Protein AF-A0A971V1A2-F1 (afdb_monomer_lite)

Radius of gyration: 14.7 Å; chains: 1; bounding box: 34×29×40 Å

pLDDT: mean 85.07, std 5.23, range [52.59, 90.62]

Structure (mmCIF, N/CA/C/O backbone):
data_AF-A0A971V1A2-F1
#
_entry.id   AF-A0A971V1A2-F1
#
loop_
_atom_site.group_PDB
_atom_site.id
_atom_site.type_symbol
_atom_site.label_atom_id
_atom_site.label_alt_id
_atom_site.label_comp_id
_atom_site.label_asym_id
_atom_site.label_entity_id
_atom_site.label_seq_id
_atom_site.pdbx_PDB_ins_code
_atom_site.Cartn_x
_atom_site.Cartn_y
_atom_site.Cartn_z
_atom_site.occupancy
_atom_site.B_iso_or_equiv
_atom_site.auth_seq_id
_atom_site.auth_comp_id
_atom_site.auth_asym_id
_atom_site.auth_atom_id
_atom_site.pdbx_PDB_model_num
ATOM 1 N N . PHE A 1 1 ? 8.024 -9.518 -14.473 1.00 67.31 1 PHE A N 1
ATOM 2 C CA . PHE A 1 1 ? 7.835 -8.073 -14.739 1.00 67.31 1 PHE A CA 1
ATOM 3 C C . PHE A 1 1 ? 9.050 -7.357 -15.358 1.00 67.31 1 PHE A C 1
ATOM 5 O O . PHE A 1 1 ? 9.000 -6.143 -15.480 1.00 67.31 1 PHE A O 1
ATOM 12 N N . GLY A 1 2 ? 10.114 -8.053 -15.803 1.00 66.69 2 GLY A N 1
ATOM 13 C CA . GLY A 1 2 ? 11.231 -7.410 -16.528 1.00 66.69 2 GLY A CA 1
ATOM 14 C C . GLY A 1 2 ? 12.152 -6.517 -15.680 1.00 66.69 2 GLY A C 1
ATOM 15 O O . GLY A 1 2 ? 12.809 -5.640 -16.225 1.00 66.69 2 GLY A O 1
ATOM 16 N N . ILE A 1 3 ? 12.188 -6.720 -14.360 1.00 75.75 3 ILE A N 1
ATOM 17 C CA . ILE A 1 3 ? 12.986 -5.931 -13.406 1.00 75.75 3 ILE A CA 1
ATOM 18 C C . ILE A 1 3 ? 14.124 -6.809 -12.880 1.00 75.75 3 ILE A C 1
ATOM 20 O O . ILE A 1 3 ? 13.925 -8.012 -12.687 1.00 75.75 3 ILE A O 1
ATOM 24 N N . LYS A 1 4 ? 15.295 -6.217 -12.612 1.00 78.44 4 LYS A N 1
ATOM 25 C CA . LYS A 1 4 ? 16.360 -6.897 -11.861 1.00 78.44 4 LYS A CA 1
ATOM 26 C C . LYS A 1 4 ? 15.853 -7.321 -10.480 1.00 78.44 4 LYS A C 1
ATOM 28 O O . LYS A 1 4 ? 15.084 -6.610 -9.832 1.00 78.44 4 LYS A O 1
ATOM 33 N N . LYS A 1 5 ? 16.269 -8.513 -10.046 1.00 77.19 5 LYS A N 1
ATOM 34 C CA . LYS A 1 5 ? 15.879 -9.077 -8.752 1.00 77.19 5 LYS A CA 1
ATOM 35 C C . LYS A 1 5 ? 16.652 -8.384 -7.626 1.00 77.19 5 LYS A C 1
ATOM 37 O O . LYS A 1 5 ? 17.679 -8.888 -7.193 1.00 77.19 5 LYS A O 1
ATOM 42 N N . ASP A 1 6 ? 16.116 -7.270 -7.137 1.00 83.94 6 ASP A N 1
ATOM 43 C CA . ASP A 1 6 ? 16.673 -6.510 -6.013 1.00 83.94 6 ASP A CA 1
ATOM 44 C C . ASP A 1 6 ? 15.783 -6.655 -4.773 1.00 83.94 6 ASP A C 1
ATOM 46 O O . ASP A 1 6 ? 14.952 -5.797 -4.474 1.00 83.94 6 ASP A O 1
ATOM 50 N N . LEU A 1 7 ? 15.941 -7.769 -4.050 1.00 83.44 7 LEU A N 1
ATOM 51 C CA . LEU A 1 7 ? 15.142 -8.099 -2.861 1.00 83.44 7 LEU A CA 1
ATOM 52 C C . LEU A 1 7 ? 14.968 -6.939 -1.852 1.00 83.44 7 LEU A C 1
ATOM 54 O O . LEU A 1 7 ? 13.821 -6.683 -1.479 1.00 83.44 7 LEU A O 1
ATOM 58 N N . PRO A 1 8 ? 16.018 -6.190 -1.449 1.00 86.94 8 PRO A N 1
ATOM 59 C CA . PRO A 1 8 ? 15.848 -5.079 -0.507 1.00 86.94 8 PRO A CA 1
ATOM 60 C C . PRO A 1 8 ? 14.936 -3.972 -1.053 1.00 86.94 8 PRO A C 1
ATOM 62 O O . PRO A 1 8 ? 14.144 -3.391 -0.314 1.00 86.94 8 PRO A O 1
ATOM 65 N N . ARG A 1 9 ? 14.967 -3.722 -2.366 1.00 85.00 9 ARG A N 1
ATOM 66 C CA . ARG A 1 9 ? 14.099 -2.735 -3.018 1.00 85.00 9 ARG A CA 1
ATOM 67 C C . ARG A 1 9 ? 12.644 -3.203 -3.050 1.00 85.00 9 ARG A C 1
ATOM 69 O O . ARG A 1 9 ? 11.745 -2.407 -2.801 1.00 85.00 9 ARG A O 1
ATOM 76 N N . PHE A 1 10 ? 12.402 -4.496 -3.286 1.00 85.50 10 PHE A N 1
ATOM 77 C CA . PHE A 1 10 ? 11.058 -5.085 -3.183 1.00 85.50 10 PHE A CA 1
ATOM 78 C C . PHE A 1 10 ? 10.490 -4.985 -1.763 1.00 85.50 10 PHE A C 1
ATOM 80 O O . PHE A 1 10 ? 9.313 -4.657 -1.599 1.00 85.50 10 PHE A O 1
ATOM 87 N N . GLN A 1 11 ? 11.316 -5.221 -0.743 1.00 85.75 11 GLN A N 1
ATOM 88 C CA . GLN A 1 11 ? 10.910 -5.093 0.657 1.00 85.75 11 GLN A CA 1
ATOM 89 C C . GLN A 1 11 ? 10.580 -3.643 1.022 1.00 85.75 11 GLN A C 1
ATOM 91 O O . GLN A 1 11 ? 9.517 -3.395 1.583 1.00 85.75 11 GLN A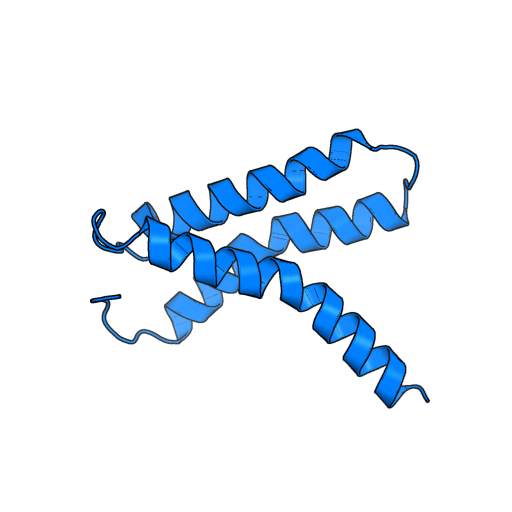 O 1
ATOM 96 N N . GLN A 1 12 ? 11.429 -2.683 0.643 1.00 88.38 12 GLN A N 1
ATOM 97 C CA . GLN A 1 12 ? 11.177 -1.254 0.866 1.00 88.38 12 GLN A CA 1
ATOM 98 C C . GLN A 1 12 ? 9.900 -0.783 0.168 1.00 88.38 12 GLN A C 1
ATOM 100 O O . GLN A 1 12 ? 9.061 -0.140 0.792 1.00 88.38 12 GLN A O 1
ATOM 105 N N . TYR A 1 13 ? 9.718 -1.158 -1.100 1.00 88.50 13 TYR A N 1
ATOM 106 C CA . TYR A 1 13 ? 8.510 -0.852 -1.863 1.00 88.50 13 TYR A CA 1
ATOM 107 C C . TYR A 1 13 ? 7.248 -1.359 -1.160 1.00 88.50 13 TYR A C 1
ATOM 109 O O . TYR A 1 13 ? 6.298 -0.603 -0.958 1.00 88.50 13 TYR A O 1
ATOM 117 N N . THR A 1 14 ? 7.261 -2.630 -0.755 1.00 86.88 14 THR A N 1
ATOM 118 C CA . THR A 1 14 ? 6.124 -3.264 -0.078 1.00 86.88 14 THR A CA 1
ATOM 119 C C . THR A 1 14 ? 5.866 -2.608 1.275 1.00 86.88 14 THR A C 1
ATOM 121 O O . THR A 1 14 ? 4.722 -2.298 1.596 1.00 86.88 14 THR A O 1
ATOM 124 N N . GLY A 1 15 ? 6.930 -2.329 2.034 1.00 86.31 15 GLY A N 1
ATOM 125 C CA . GLY A 1 15 ? 6.868 -1.614 3.303 1.00 86.31 15 GLY A CA 1
ATOM 126 C C . GLY A 1 15 ? 6.180 -0.265 3.144 1.00 86.31 15 GLY A C 1
ATOM 127 O O . GLY A 1 15 ? 5.113 -0.068 3.719 1.00 86.31 15 GLY A O 1
ATOM 128 N N . TYR A 1 16 ? 6.717 0.618 2.297 1.00 88.00 16 TYR A N 1
ATOM 129 C CA . TYR A 1 16 ? 6.177 1.963 2.074 1.00 88.00 16 TYR A CA 1
ATOM 130 C C . TYR A 1 16 ? 4.735 1.961 1.572 1.00 88.00 16 TYR A C 1
ATOM 132 O O . T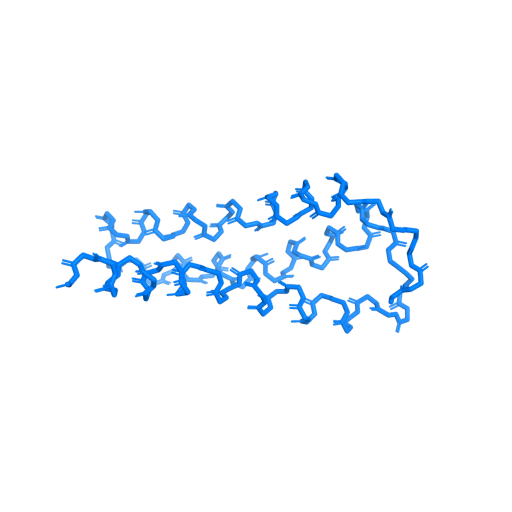YR A 1 16 ? 3.920 2.745 2.053 1.00 88.00 16 TYR A O 1
ATOM 140 N N . ALA A 1 17 ? 4.396 1.060 0.649 1.00 87.81 17 ALA A N 1
ATOM 141 C CA . ALA A 1 17 ? 3.035 0.955 0.143 1.00 87.81 17 ALA A CA 1
ATOM 142 C C . ALA A 1 17 ? 2.047 0.451 1.210 1.00 87.81 17 ALA A C 1
ATOM 144 O O . ALA A 1 17 ? 0.900 0.885 1.241 1.00 87.81 17 ALA A O 1
ATOM 145 N N . SER A 1 18 ? 2.487 -0.432 2.110 1.00 88.25 18 SER A N 1
ATOM 146 C CA . SER A 1 18 ? 1.630 -1.003 3.153 1.00 88.25 18 SER A CA 1
ATOM 147 C C . SER A 1 18 ? 1.350 -0.061 4.329 1.00 88.25 18 SER A C 1
ATOM 149 O O . SER A 1 18 ? 0.336 -0.238 5.003 1.00 88.25 18 SER A O 1
ATOM 151 N N . VAL A 1 19 ? 2.190 0.961 4.564 1.00 90.19 19 VAL A N 1
ATOM 152 C CA . VAL A 1 19 ? 2.045 1.886 5.710 1.00 90.19 19 VAL A CA 1
ATOM 153 C C . VAL A 1 19 ? 0.656 2.517 5.752 1.00 90.19 19 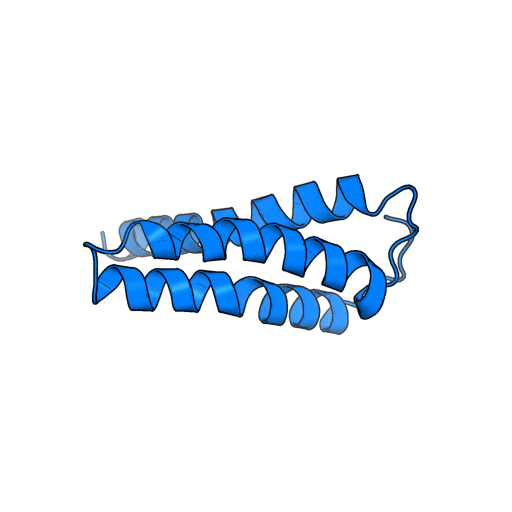VAL A C 1
ATOM 155 O O . VAL A 1 19 ? 0.019 2.508 6.802 1.00 90.19 19 VAL A O 1
ATOM 158 N N . VAL A 1 20 ? 0.155 3.015 4.617 1.00 89.69 20 VAL A N 1
ATOM 159 C CA . VAL A 1 20 ? -1.169 3.659 4.541 1.00 89.69 20 VAL A CA 1
ATOM 160 C C . VAL A 1 20 ? -2.273 2.702 4.982 1.00 89.69 20 VAL A C 1
ATOM 162 O O . VAL A 1 20 ? -3.162 3.089 5.738 1.00 89.69 20 VAL A O 1
ATOM 165 N N . LEU A 1 21 ? -2.194 1.446 4.543 1.00 89.25 21 LEU A N 1
ATOM 166 C CA . LEU A 1 21 ? -3.179 0.424 4.863 1.00 89.25 21 LEU A CA 1
ATOM 167 C C . LEU A 1 21 ? -3.151 0.075 6.360 1.00 89.25 21 LEU A C 1
ATOM 169 O O . LEU A 1 21 ? -4.198 -0.005 6.995 1.00 89.25 21 LEU A O 1
ATOM 173 N N . TYR A 1 22 ? -1.964 -0.087 6.951 1.00 88.38 22 TYR A N 1
ATOM 174 C CA . TYR A 1 22 ? -1.831 -0.365 8.386 1.00 88.38 22 TYR A CA 1
ATOM 175 C C . TYR A 1 22 ? -2.301 0.799 9.255 1.00 88.38 22 TYR A C 1
ATOM 177 O O . TYR A 1 22 ? -3.021 0.579 10.227 1.00 88.38 22 TYR A O 1
ATOM 185 N N . VAL A 1 23 ? -1.953 2.033 8.882 1.00 89.88 23 VAL A N 1
ATOM 186 C CA . VAL A 1 23 ? -2.453 3.237 9.558 1.00 89.88 23 VAL A CA 1
ATOM 187 C C . VAL A 1 23 ? -3.974 3.305 9.451 1.00 89.88 23 VAL A C 1
ATOM 189 O O . VAL A 1 23 ? -4.639 3.551 10.453 1.00 89.88 23 VAL A O 1
ATOM 192 N N . LEU A 1 24 ? -4.543 3.003 8.280 1.00 89.81 24 LEU A N 1
ATOM 193 C CA . LEU A 1 24 ? -5.989 2.918 8.106 1.00 89.81 24 LEU A CA 1
ATOM 194 C C . LEU A 1 24 ? -6.614 1.902 9.072 1.00 89.81 24 LEU A C 1
ATOM 196 O O . LEU A 1 24 ? -7.583 2.236 9.751 1.00 89.81 24 LEU A O 1
ATOM 200 N N . PHE A 1 25 ? -6.057 0.694 9.187 1.00 86.25 25 PHE A N 1
ATOM 201 C CA . PHE A 1 25 ? -6.551 -0.319 10.128 1.00 86.25 25 PHE A CA 1
ATOM 202 C C . PHE A 1 25 ? -6.427 0.109 11.596 1.00 86.25 25 PHE A C 1
ATOM 204 O O . PHE A 1 25 ? -7.322 -0.180 12.391 1.00 86.25 25 PHE A O 1
ATOM 211 N N . MET A 1 26 ? -5.354 0.811 11.968 1.00 87.06 26 MET A N 1
ATOM 212 C CA . MET A 1 26 ? -5.188 1.340 13.326 1.00 87.06 26 MET A CA 1
ATOM 213 C C . MET A 1 26 ? -6.230 2.419 13.635 1.00 87.06 26 MET A C 1
ATOM 215 O O . MET A 1 26 ? -6.929 2.330 14.642 1.00 87.06 26 MET A O 1
ATOM 219 N N . VAL A 1 27 ? -6.387 3.404 12.746 1.00 88.38 27 VAL A N 1
ATOM 220 C CA . VAL A 1 27 ? -7.323 4.520 12.943 1.00 88.38 27 VAL A CA 1
ATOM 221 C C . VAL A 1 27 ? -8.771 4.034 12.920 1.00 88.38 27 VAL A C 1
ATOM 223 O O . VAL A 1 27 ? -9.556 4.439 13.770 1.00 88.38 27 VAL A O 1
ATOM 226 N N . THR A 1 28 ? -9.131 3.129 12.006 1.00 86.69 28 THR A N 1
ATOM 227 C CA . THR A 1 28 ? -10.492 2.558 11.954 1.00 86.69 28 THR A CA 1
ATOM 228 C C . THR A 1 28 ? -10.822 1.710 13.178 1.00 86.69 28 THR A C 1
ATOM 230 O O . THR A 1 28 ? -11.973 1.697 13.600 1.00 86.69 28 THR A O 1
ATOM 233 N N . SER A 1 29 ? -9.832 1.053 13.793 1.00 84.75 29 SER A N 1
ATOM 234 C CA . SER A 1 29 ? -10.037 0.336 15.061 1.00 84.75 29 SER A CA 1
ATOM 235 C C . SER A 1 29 ? -10.319 1.289 16.229 1.00 84.75 29 SER A C 1
ATOM 237 O O . SER A 1 29 ? -11.032 0.918 17.155 1.00 84.75 29 SER A O 1
ATOM 239 N N . PHE A 1 30 ? -9.793 2.517 16.183 1.00 87.00 30 PHE A N 1
ATOM 240 C CA . PHE A 1 30 ? -10.032 3.545 17.201 1.00 87.00 30 PHE A CA 1
ATOM 241 C C . PHE A 1 30 ? -11.318 4.354 16.938 1.00 87.00 30 PHE A C 1
ATOM 243 O O . PHE A 1 30 ? -12.016 4.735 17.873 1.00 87.00 30 PHE A O 1
ATOM 250 N N . LEU A 1 31 ? -11.648 4.601 15.664 1.00 87.81 31 LEU A N 1
ATOM 251 C CA . LEU A 1 31 ? -12.774 5.424 15.203 1.00 87.81 31 LEU A CA 1
ATOM 252 C C . LEU A 1 31 ? -13.612 4.675 14.142 1.00 87.81 31 LEU A C 1
ATOM 254 O O . LEU A 1 31 ? -13.578 5.024 12.958 1.00 87.81 31 LEU A O 1
ATOM 258 N N . PRO A 1 32 ? -14.402 3.659 14.536 1.00 77.81 32 PRO A N 1
ATOM 259 C CA . PRO A 1 32 ? -15.110 2.779 13.599 1.00 77.81 32 PRO A CA 1
ATOM 260 C C . PRO A 1 32 ? -16.256 3.451 12.819 1.00 77.81 32 PRO A C 1
ATOM 262 O O . PRO A 1 32 ? -16.738 2.889 11.841 1.00 77.81 32 PRO A O 1
ATOM 265 N N . GLY A 1 33 ? -16.695 4.653 13.211 1.00 83.00 33 GLY A N 1
ATOM 266 C CA . GLY A 1 33 ? -17.807 5.367 12.564 1.00 83.00 33 GLY A CA 1
ATOM 267 C C . GLY A 1 33 ? -17.445 6.127 11.281 1.00 83.00 33 GLY A C 1
ATOM 268 O O . GLY A 1 33 ? -18.330 6.618 10.584 1.00 83.00 33 GLY A O 1
ATOM 269 N N . LEU A 1 34 ? -16.157 6.251 10.950 1.00 86.00 34 LEU A N 1
ATOM 270 C CA . LEU A 1 34 ? -15.697 7.072 9.830 1.00 86.00 34 LEU A CA 1
ATOM 271 C C . LEU A 1 34 ? -15.543 6.245 8.548 1.00 86.00 34 LEU A C 1
ATOM 273 O O . LEU A 1 34 ? -14.435 5.878 8.157 1.00 86.00 34 LEU A O 1
ATOM 277 N N . PHE A 1 35 ? -16.653 6.010 7.841 1.00 82.75 35 PHE A N 1
ATOM 278 C CA . PHE A 1 35 ? -16.639 5.321 6.540 1.00 82.75 35 PHE A CA 1
ATOM 279 C C . PHE A 1 35 ? -15.721 6.006 5.513 1.00 82.75 35 PHE A C 1
ATOM 281 O O . PHE A 1 35 ? -15.080 5.333 4.713 1.00 82.75 35 PHE A O 1
ATOM 288 N N . ILE A 1 36 ? -15.586 7.335 5.578 1.00 87.88 36 ILE A N 1
ATOM 289 C CA . ILE A 1 36 ? -14.719 8.115 4.683 1.00 87.88 36 ILE A CA 1
ATOM 290 C C . ILE A 1 36 ? -13.255 7.638 4.693 1.00 87.88 36 ILE A C 1
ATOM 292 O O . ILE A 1 36 ? -12.565 7.753 3.681 1.00 87.88 36 ILE A O 1
ATOM 296 N N . LEU A 1 37 ? -12.786 7.044 5.798 1.00 86.00 37 LEU A N 1
ATOM 297 C CA . LEU A 1 37 ? -11.425 6.522 5.908 1.00 86.00 37 LEU A CA 1
ATOM 298 C C . LEU A 1 37 ? -11.159 5.379 4.922 1.00 86.00 37 LEU A C 1
ATOM 300 O O . LEU A 1 37 ? -10.024 5.213 4.485 1.00 86.00 37 LEU A O 1
ATOM 304 N N . TRP A 1 38 ? -12.184 4.640 4.485 1.00 85.75 38 TRP A N 1
ATOM 305 C CA . TRP A 1 38 ? -12.02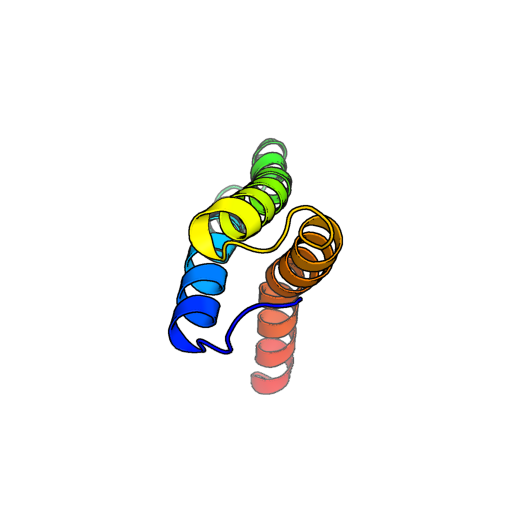3 3.595 3.471 1.00 85.75 38 TRP A CA 1
ATOM 306 C C . TRP A 1 38 ? -11.494 4.118 2.127 1.00 85.75 38 TRP A C 1
ATOM 308 O O . TRP A 1 38 ? -10.881 3.353 1.383 1.00 85.75 38 TRP A O 1
ATOM 318 N N . LEU A 1 39 ? -11.618 5.419 1.832 1.00 89.06 39 LEU A N 1
ATOM 319 C CA . LEU A 1 39 ? -10.970 6.030 0.665 1.00 89.06 39 LEU A CA 1
ATOM 320 C C . LEU A 1 39 ? -9.438 5.892 0.700 1.00 89.06 39 LEU A C 1
ATOM 322 O O . LEU A 1 39 ? -8.813 5.796 -0.357 1.00 89.06 39 LEU A O 1
ATOM 326 N N . LEU A 1 40 ? -8.816 5.803 1.883 1.00 86.94 40 LEU A N 1
ATOM 327 C CA . LEU A 1 40 ? -7.375 5.552 1.999 1.00 86.94 40 LEU A CA 1
ATOM 328 C C . LEU A 1 40 ? -6.993 4.156 1.478 1.00 86.94 40 LEU A C 1
ATOM 330 O O . LEU A 1 40 ? -5.878 3.968 0.986 1.00 86.94 40 LEU A O 1
ATOM 334 N N . ALA A 1 41 ? -7.906 3.180 1.524 1.00 85.38 41 ALA A N 1
ATOM 335 C CA . ALA A 1 41 ? -7.658 1.868 0.932 1.00 85.38 41 ALA A CA 1
ATOM 336 C C . ALA A 1 41 ? -7.542 1.978 -0.598 1.00 85.38 41 ALA A C 1
ATOM 338 O O . ALA A 1 41 ? -6.612 1.426 -1.186 1.00 85.38 41 ALA A O 1
ATOM 339 N N . LEU A 1 42 ? -8.407 2.775 -1.240 1.00 86.88 42 LEU A N 1
ATOM 340 C CA . LEU A 1 42 ? -8.295 3.083 -2.673 1.00 86.88 42 LEU A CA 1
ATOM 341 C C . LEU A 1 42 ? -7.020 3.876 -2.986 1.00 86.88 42 LEU A C 1
ATOM 343 O O . LEU A 1 42 ? -6.324 3.575 -3.956 1.00 86.88 42 LEU A O 1
ATOM 347 N N . TYR A 1 43 ? -6.659 4.836 -2.131 1.00 87.75 43 TYR A N 1
ATOM 348 C CA . TYR A 1 43 ? -5.400 5.573 -2.257 1.00 87.75 43 TYR A CA 1
ATOM 349 C C . TYR A 1 43 ? -4.177 4.648 -2.189 1.00 87.75 43 TYR A C 1
ATOM 351 O O . TYR A 1 43 ? -3.189 4.881 -2.880 1.00 87.75 43 TYR A O 1
ATOM 359 N N . THR A 1 44 ? -4.252 3.553 -1.429 1.00 87.75 44 THR A N 1
ATOM 360 C CA . THR A 1 44 ? -3.173 2.558 -1.358 1.00 87.75 44 THR A CA 1
ATOM 361 C C . THR A 1 44 ? -2.946 1.887 -2.718 1.00 87.75 44 THR A C 1
ATOM 363 O O . THR A 1 44 ? -1.802 1.697 -3.118 1.00 87.75 44 THR A O 1
ATOM 366 N N . ILE A 1 45 ? -4.003 1.603 -3.489 1.00 88.19 45 ILE A N 1
ATOM 367 C CA . ILE A 1 45 ? -3.881 1.060 -4.856 1.00 88.19 45 ILE A CA 1
ATOM 368 C C . ILE A 1 45 ? -3.149 2.057 -5.765 1.00 88.19 45 ILE A C 1
ATOM 370 O O . ILE A 1 45 ? -2.231 1.679 -6.497 1.00 88.19 45 ILE A O 1
ATOM 374 N N . TYR A 1 46 ? -3.510 3.340 -5.681 1.00 88.62 46 TYR A N 1
ATOM 375 C CA . TYR A 1 46 ? -2.817 4.402 -6.411 1.00 88.62 46 TYR A CA 1
ATOM 376 C C . TYR A 1 46 ? -1.348 4.530 -5.979 1.00 88.62 46 TYR A C 1
ATOM 378 O O . TYR A 1 46 ? -0.456 4.614 -6.822 1.00 88.62 46 TYR A O 1
ATOM 386 N N . LEU A 1 47 ? -1.066 4.463 -4.678 1.00 89.38 47 LEU A N 1
ATOM 387 C CA . LEU A 1 47 ? 0.290 4.521 -4.134 1.00 89.38 47 LEU A CA 1
ATOM 388 C C . LEU A 1 47 ? 1.153 3.347 -4.623 1.00 89.38 47 LEU A C 1
ATOM 390 O O . LEU A 1 47 ? 2.301 3.548 -5.018 1.00 89.38 47 LEU A O 1
ATOM 394 N N . VAL A 1 48 ? 0.594 2.134 -4.663 1.00 90.62 48 VAL A N 1
ATOM 395 C CA . VAL A 1 48 ? 1.236 0.940 -5.238 1.00 90.62 48 VAL A CA 1
ATOM 396 C C . VAL A 1 48 ? 1.547 1.170 -6.718 1.00 90.62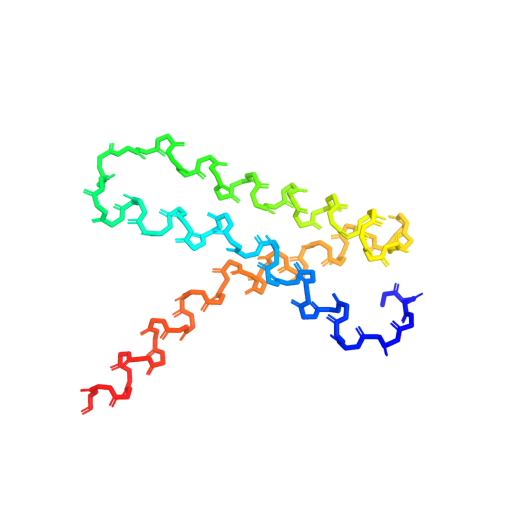 48 VAL A C 1
ATOM 398 O O . VAL A 1 48 ? 2.647 0.835 -7.160 1.00 90.62 48 VAL A O 1
ATOM 401 N N . HIS A 1 49 ? 0.632 1.780 -7.476 1.00 88.00 49 HIS A N 1
ATOM 402 C CA . HIS A 1 49 ? 0.835 2.098 -8.892 1.00 88.00 49 HIS A CA 1
ATOM 403 C C . HIS A 1 49 ? 1.970 3.100 -9.118 1.00 88.00 49 HIS A C 1
ATOM 405 O O . HIS A 1 49 ? 2.890 2.852 -9.901 1.00 88.00 49 HIS A O 1
ATOM 411 N N . VAL A 1 50 ? 1.950 4.210 -8.381 1.00 87.50 50 VAL A N 1
ATOM 412 C CA . VAL A 1 50 ? 2.989 5.244 -8.437 1.00 87.50 50 VAL A CA 1
ATOM 413 C C . VAL A 1 50 ? 4.332 4.668 -7.989 1.00 87.50 50 VAL A C 1
ATOM 415 O O . VAL A 1 50 ? 5.342 4.851 -8.665 1.00 87.50 50 VAL A O 1
ATOM 418 N N . GLY A 1 51 ? 4.369 3.894 -6.906 1.00 86.25 51 GLY A N 1
ATOM 419 C CA . GLY A 1 51 ? 5.595 3.234 -6.469 1.00 86.25 51 GLY A CA 1
ATOM 420 C C . GLY A 1 51 ? 6.100 2.200 -7.487 1.00 86.25 51 GLY A C 1
ATOM 421 O O . GLY A 1 51 ? 7.303 2.086 -7.705 1.00 86.25 51 GLY A O 1
ATOM 422 N N . ALA A 1 52 ? 5.215 1.492 -8.189 1.00 87.19 52 ALA A N 1
ATOM 423 C CA . ALA A 1 52 ? 5.611 0.572 -9.253 1.00 87.19 52 ALA A CA 1
ATOM 424 C C . ALA A 1 52 ? 6.271 1.315 -10.432 1.00 87.19 52 ALA A C 1
ATOM 426 O O . ALA A 1 52 ? 7.322 0.900 -10.930 1.00 87.19 52 ALA A O 1
ATOM 427 N N . LEU A 1 53 ? 5.691 2.448 -10.839 1.00 85.94 53 LEU A N 1
ATOM 428 C CA . LEU A 1 53 ? 6.198 3.301 -11.916 1.00 85.94 53 LEU A CA 1
ATOM 429 C C . LEU A 1 53 ? 7.522 3.985 -11.559 1.00 85.94 53 LEU A C 1
ATOM 431 O O . LEU A 1 53 ? 8.499 3.860 -12.293 1.00 85.94 53 LEU A O 1
ATOM 435 N N . TYR A 1 54 ? 7.564 4.713 -10.444 1.00 85.00 54 TYR A N 1
ATOM 436 C CA . TYR A 1 54 ? 8.681 5.600 -10.113 1.00 85.00 54 TYR A CA 1
ATOM 437 C C . TYR A 1 54 ? 9.741 4.915 -9.250 1.00 85.00 54 TYR A C 1
ATOM 439 O O . TYR A 1 54 ? 10.938 5.050 -9.515 1.00 85.00 54 TYR A O 1
ATOM 447 N N . PHE A 1 55 ? 9.321 4.146 -8.241 1.00 84.94 55 PHE A N 1
ATOM 448 C CA . PHE A 1 55 ? 10.246 3.508 -7.303 1.00 84.94 55 PHE A CA 1
ATOM 449 C C . PHE A 1 55 ? 10.790 2.184 -7.837 1.00 84.94 55 PHE A C 1
ATOM 451 O O . PHE A 1 55 ? 11.991 1.955 -7.736 1.00 84.94 55 PHE A O 1
ATOM 458 N N . MET A 1 56 ? 9.962 1.337 -8.456 1.00 83.31 56 MET A N 1
ATOM 459 C CA . MET A 1 56 ? 10.397 0.055 -9.035 1.00 83.31 56 MET A CA 1
ATOM 460 C C . MET A 1 56 ? 10.818 0.157 -10.502 1.00 83.31 56 MET A C 1
ATOM 462 O O . MET A 1 56 ? 11.471 -0.757 -11.005 1.00 83.31 56 MET A O 1
ATOM 466 N N . LYS A 1 57 ? 10.517 1.280 -11.173 1.00 84.50 57 LYS A N 1
ATOM 467 C CA . LYS A 1 57 ? 10.819 1.512 -12.596 1.00 84.50 57 LYS A CA 1
ATOM 468 C C . LYS A 1 57 ? 10.301 0.376 -13.489 1.00 84.50 57 LYS A C 1
ATOM 470 O O . LYS A 1 57 ? 10.971 -0.036 -14.435 1.00 84.50 57 LYS A O 1
ATOM 475 N N . VAL A 1 58 ? 9.119 -0.156 -13.164 1.00 83.00 58 VAL A N 1
ATOM 476 C CA . VAL A 1 58 ? 8.478 -1.217 -13.949 1.00 83.00 58 VAL A CA 1
ATOM 477 C C . VAL A 1 58 ? 8.133 -0.652 -15.336 1.00 83.00 58 VAL A C 1
ATOM 479 O O . VAL A 1 58 ? 7.617 0.466 -15.422 1.00 83.00 58 VAL A O 1
ATOM 482 N N . PRO A 1 59 ? 8.364 -1.395 -16.432 1.00 84.81 59 PRO A N 1
ATOM 483 C CA . PRO A 1 59 ? 7.938 -0.968 -17.761 1.00 84.81 59 PRO A CA 1
ATOM 484 C C . PRO A 1 59 ? 6.435 -0.663 -17.794 1.00 84.81 59 PRO A C 1
ATOM 486 O O . PRO A 1 59 ? 5.638 -1.477 -17.328 1.00 84.81 59 PRO A O 1
ATOM 489 N N . LYS A 1 60 ? 6.029 0.466 -18.396 1.00 79.00 60 LYS A N 1
ATOM 490 C CA . LYS A 1 60 ? 4.615 0.902 -18.459 1.00 79.00 60 LYS A CA 1
ATOM 491 C C . LYS A 1 60 ? 3.674 -0.190 -18.988 1.00 79.00 60 LYS A C 1
ATOM 493 O O . LYS A 1 60 ? 2.589 -0.366 -18.453 1.00 79.00 60 LYS A O 1
ATOM 498 N N . ALA A 1 61 ? 4.131 -0.982 -19.960 1.00 83.12 61 ALA A N 1
ATOM 499 C CA . ALA A 1 61 ? 3.374 -2.097 -20.536 1.00 83.12 61 ALA A CA 1
ATOM 500 C C . ALA A 1 61 ? 3.068 -3.245 -19.550 1.00 83.12 61 ALA A C 1
ATOM 502 O O . ALA A 1 61 ? 2.222 -4.083 -19.831 1.00 83.12 61 ALA A O 1
ATOM 503 N N . LYS A 1 62 ? 3.779 -3.319 -18.419 1.00 82.75 62 LYS A N 1
ATOM 504 C CA . LYS A 1 62 ? 3.651 -4.370 -17.396 1.00 82.75 62 LYS A CA 1
ATOM 505 C C . LYS A 1 62 ? 3.290 -3.811 -16.019 1.00 82.75 62 LYS A C 1
ATOM 507 O O . LYS A 1 62 ? 3.192 -4.581 -15.064 1.00 82.75 62 LYS A O 1
ATOM 512 N N . VAL A 1 63 ? 3.141 -2.490 -15.894 1.00 84.12 63 VAL A N 1
ATOM 513 C CA . VAL A 1 63 ? 2.955 -1.848 -14.592 1.00 84.12 63 VAL A CA 1
ATOM 514 C C . VAL A 1 63 ? 1.569 -2.125 -14.031 1.00 84.12 63 VAL A C 1
ATOM 516 O O . VAL A 1 63 ? 1.462 -2.382 -12.844 1.00 84.12 63 VAL A O 1
ATOM 519 N N . THR A 1 64 ? 0.538 -2.179 -14.877 1.00 84.25 64 THR A N 1
ATOM 520 C CA . THR A 1 64 ? -0.836 -2.485 -14.457 1.00 84.25 64 THR A CA 1
ATOM 521 C C . THR A 1 64 ? -0.935 -3.886 -13.858 1.00 84.25 64 THR A C 1
ATOM 523 O O . THR A 1 64 ? -1.414 -4.026 -12.736 1.00 84.25 64 THR A O 1
ATOM 526 N N . ASP A 1 65 ? -0.387 -4.898 -14.540 1.00 85.62 65 ASP A N 1
ATOM 527 C CA . ASP A 1 65 ? -0.347 -6.278 -14.037 1.00 85.62 65 ASP A CA 1
ATOM 528 C C . ASP A 1 65 ? 0.445 -6.371 -12.725 1.00 85.62 65 ASP A C 1
ATOM 530 O O . ASP A 1 65 ? 0.034 -7.045 -11.782 1.00 85.62 65 ASP A O 1
ATOM 534 N N . PHE A 1 66 ? 1.582 -5.667 -12.640 1.00 85.62 66 PHE A N 1
ATOM 535 C CA . PHE A 1 66 ? 2.396 -5.638 -11.426 1.00 85.62 66 PHE A CA 1
ATOM 536 C C . PHE A 1 66 ? 1.650 -4.994 -10.261 1.00 85.62 66 PHE A C 1
ATOM 538 O O . PHE A 1 66 ? 1.619 -5.550 -9.167 1.00 85.62 66 PHE A O 1
ATOM 545 N N . THR A 1 67 ? 1.041 -3.832 -10.497 1.00 87.25 67 THR A N 1
ATOM 546 C CA . THR A 1 67 ? 0.249 -3.110 -9.504 1.00 87.25 67 THR A CA 1
ATOM 547 C C . THR A 1 67 ? -0.921 -3.953 -9.028 1.00 87.25 67 THR A C 1
ATOM 549 O O . THR A 1 67 ? -1.140 -3.994 -7.827 1.00 87.25 67 THR A O 1
ATOM 552 N N . ALA A 1 68 ? -1.635 -4.640 -9.924 1.00 87.00 68 ALA A N 1
ATOM 553 C CA . ALA A 1 68 ? -2.776 -5.479 -9.564 1.00 87.00 68 ALA A CA 1
ATOM 554 C C . ALA A 1 68 ? -2.374 -6.627 -8.627 1.00 87.00 68 ALA A C 1
ATOM 556 O O . ALA A 1 68 ? -3.018 -6.855 -7.605 1.00 87.00 68 ALA A O 1
ATOM 557 N N . VAL A 1 69 ? -1.270 -7.318 -8.931 1.00 88.31 69 VAL A N 1
ATOM 558 C CA . VAL A 1 69 ? -0.756 -8.394 -8.070 1.00 88.31 69 VAL A CA 1
ATOM 559 C C . VAL A 1 69 ? -0.221 -7.831 -6.749 1.00 88.31 69 VAL A C 1
ATOM 561 O O . VAL A 1 69 ? -0.518 -8.365 -5.682 1.00 88.31 69 VAL A O 1
ATOM 564 N N . ALA A 1 70 ? 0.544 -6.739 -6.796 1.00 85.94 70 ALA A N 1
ATOM 565 C CA . ALA A 1 70 ? 1.135 -6.131 -5.607 1.00 85.94 70 ALA A CA 1
ATOM 566 C C . ALA A 1 70 ? 0.072 -5.565 -4.654 1.00 85.94 70 ALA A C 1
ATOM 568 O O . ALA A 1 70 ? 0.153 -5.792 -3.448 1.00 85.94 70 ALA A O 1
ATOM 569 N N . SER A 1 71 ? -0.940 -4.867 -5.175 1.00 86.50 71 SER A N 1
ATOM 570 C CA . SER A 1 71 ? -2.031 -4.322 -4.366 1.00 86.50 71 SER A CA 1
ATOM 571 C C . SER A 1 71 ? -2.850 -5.439 -3.728 1.00 86.50 71 SER A C 1
ATOM 573 O O . SER A 1 71 ? -3.129 -5.356 -2.535 1.00 86.50 71 SER A O 1
ATOM 575 N N . ALA A 1 72 ? -3.151 -6.515 -4.465 1.00 87.19 72 ALA A N 1
ATOM 576 C CA . ALA A 1 72 ? -3.841 -7.680 -3.920 1.00 87.19 72 ALA A CA 1
ATOM 577 C C . ALA A 1 72 ? -3.072 -8.288 -2.737 1.00 87.19 72 ALA A C 1
ATOM 579 O O . ALA A 1 72 ? -3.653 -8.493 -1.674 1.00 87.19 72 ALA A O 1
ATOM 580 N N . ILE A 1 73 ? -1.759 -8.504 -2.878 1.00 86.75 73 ILE A N 1
ATOM 581 C CA . ILE A 1 73 ? -0.914 -9.040 -1.798 1.00 86.75 73 ILE A CA 1
ATOM 582 C C . ILE A 1 73 ? -0.895 -8.094 -0.589 1.00 86.75 73 ILE A C 1
ATOM 584 O O . ILE A 1 73 ? -1.046 -8.547 0.544 1.00 86.75 73 ILE A O 1
ATOM 588 N N . ILE A 1 74 ? -0.734 -6.785 -0.810 1.00 85.31 74 ILE A N 1
ATOM 589 C CA . ILE A 1 74 ? -0.673 -5.790 0.271 1.00 85.31 74 ILE A CA 1
ATOM 590 C C . ILE A 1 74 ? -2.002 -5.715 1.030 1.00 85.31 74 ILE A C 1
ATOM 592 O O . ILE A 1 74 ? -1.990 -5.675 2.257 1.00 85.31 74 ILE A O 1
ATOM 596 N N . ILE A 1 75 ? -3.135 -5.745 0.325 1.00 84.38 75 ILE A N 1
ATOM 597 C CA . ILE A 1 75 ? -4.475 -5.710 0.928 1.00 84.38 75 ILE A CA 1
ATOM 598 C C . ILE A 1 75 ? -4.786 -7.017 1.675 1.00 84.38 75 ILE A C 1
ATOM 600 O O . ILE A 1 75 ? -5.392 -6.983 2.745 1.00 84.38 75 ILE A O 1
ATOM 604 N N . LEU A 1 76 ? -4.348 -8.167 1.150 1.00 84.00 76 LEU A N 1
ATOM 605 C CA . LEU A 1 76 ? -4.535 -9.477 1.786 1.00 84.00 76 LEU A CA 1
ATOM 606 C C . LEU A 1 76 ? -3.610 -9.702 2.989 1.00 84.00 76 LEU A C 1
ATOM 608 O O . LEU A 1 76 ? -3.958 -10.462 3.889 1.00 84.00 76 LEU A O 1
ATOM 612 N N . SER A 1 77 ? -2.454 -9.041 3.036 1.00 86.25 77 SER A N 1
ATOM 613 C CA . SER A 1 77 ? -1.469 -9.172 4.116 1.00 86.25 77 SER A CA 1
ATOM 614 C C . SER A 1 77 ? -2.057 -9.014 5.532 1.00 86.25 77 SER A C 1
ATOM 616 O O . SER A 1 77 ? -1.928 -9.946 6.328 1.00 86.25 77 SER A O 1
ATOM 618 N N . PRO A 1 78 ? -2.779 -7.930 5.879 1.00 82.19 78 PRO A N 1
ATOM 619 C CA . PRO A 1 78 ? -3.370 -7.788 7.212 1.00 82.19 78 PRO A CA 1
ATOM 620 C C . PRO A 1 78 ? -4.421 -8.860 7.531 1.00 82.19 78 PRO A C 1
ATOM 622 O O . PRO A 1 78 ? -4.547 -9.253 8.691 1.00 82.19 78 PRO A O 1
ATOM 625 N N . LEU A 1 79 ? -5.158 -9.361 6.532 1.00 84.50 79 LEU A N 1
ATOM 626 C CA . LEU A 1 79 ? -6.109 -10.464 6.716 1.00 84.50 79 LEU A CA 1
ATOM 627 C C . LEU A 1 79 ? -5.375 -11.766 7.045 1.00 84.50 79 LEU A C 1
ATOM 629 O O . LEU A 1 79 ? -5.738 -12.441 8.005 1.00 84.50 79 LEU A O 1
ATOM 633 N N . LEU A 1 80 ? -4.314 -12.084 6.299 1.00 85.25 80 LEU A N 1
ATOM 634 C CA . LEU A 1 80 ? -3.474 -13.255 6.551 1.00 85.25 80 LEU A CA 1
ATOM 635 C C . LEU A 1 80 ? -2.837 -13.200 7.939 1.00 85.25 80 LEU A C 1
ATOM 637 O O . LEU A 1 80 ? -2.870 -14.196 8.654 1.00 85.25 80 LEU A O 1
ATOM 641 N N . ILE A 1 81 ? -2.327 -12.035 8.349 1.00 85.31 81 ILE A N 1
ATOM 642 C CA . ILE A 1 81 ? -1.778 -11.830 9.693 1.00 85.31 81 ILE A CA 1
ATOM 643 C C . ILE A 1 81 ? -2.860 -12.103 10.746 1.00 85.31 81 ILE A C 1
ATOM 645 O O . ILE A 1 81 ? -2.634 -12.894 11.658 1.00 85.31 81 ILE A O 1
ATOM 649 N N . ARG A 1 82 ? -4.061 -11.526 10.605 1.00 83.69 82 ARG A N 1
ATOM 650 C CA . ARG A 1 82 ? -5.177 -11.771 11.539 1.00 83.69 82 ARG A CA 1
ATOM 651 C C . ARG A 1 82 ? -5.540 -13.252 11.642 1.00 83.69 82 ARG A C 1
ATOM 653 O O . ARG A 1 82 ? -5.719 -13.745 12.753 1.00 83.69 82 ARG A O 1
ATOM 660 N N . VAL A 1 83 ? -5.641 -13.955 10.514 1.00 86.25 83 VAL A N 1
ATOM 661 C CA . VAL A 1 83 ? -5.966 -15.391 10.479 1.00 86.25 83 VAL A CA 1
ATOM 662 C C . VAL A 1 83 ? -4.861 -16.217 11.134 1.00 86.25 83 VAL A C 1
ATOM 664 O O . VAL A 1 83 ? -5.159 -17.072 11.964 1.00 86.25 83 VAL A O 1
ATOM 667 N N . LEU A 1 84 ? -3.597 -15.930 10.818 1.00 88.75 84 LEU A N 1
ATOM 668 C CA . LEU A 1 84 ? -2.440 -16.616 11.390 1.00 88.75 84 LEU A CA 1
ATOM 669 C C . LEU A 1 84 ? -2.409 -16.479 12.917 1.00 88.75 84 LEU A C 1
ATOM 671 O O . LEU A 1 84 ? -2.286 -17.476 13.622 1.00 88.75 84 LEU A O 1
ATOM 675 N N . PHE A 1 85 ? -2.579 -15.258 13.433 1.00 85.00 85 PHE A N 1
ATOM 676 C CA . PHE A 1 85 ? -2.638 -15.014 14.875 1.0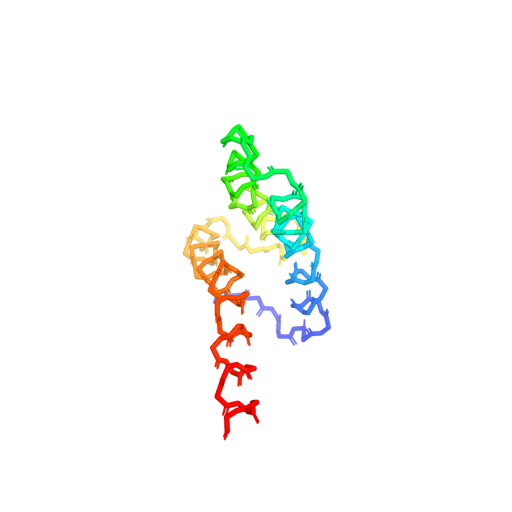0 85.00 85 PHE A CA 1
ATOM 677 C C . PHE A 1 85 ? -3.849 -15.684 15.524 1.00 85.00 85 PHE A C 1
ATOM 679 O O . PHE A 1 85 ? -3.716 -16.254 16.600 1.00 85.00 85 PHE A O 1
ATOM 686 N N . SER A 1 86 ? -5.007 -15.671 14.860 1.00 86.44 86 SER A N 1
ATOM 687 C CA . SER A 1 86 ? -6.215 -16.344 15.358 1.00 86.44 86 SER A CA 1
ATOM 688 C C . SER A 1 86 ? -6.044 -17.863 15.442 1.00 86.44 86 SER A C 1
ATOM 690 O O . SER A 1 86 ? -6.656 -18.493 16.297 1.00 86.44 86 SER A O 1
ATOM 692 N N . TYR A 1 87 ? -5.226 -18.449 14.563 1.00 88.56 87 TYR A N 1
ATOM 693 C CA . TYR A 1 87 ? -4.889 -19.870 14.605 1.00 88.56 87 TYR A CA 1
ATOM 694 C C . TYR A 1 87 ? -3.828 -20.186 15.667 1.00 88.56 87 TYR A C 1
ATOM 696 O O . TYR A 1 87 ? -3.941 -21.204 16.329 1.00 88.56 87 TYR A O 1
ATOM 704 N N . LEU A 1 88 ? -2.817 -19.325 15.845 1.00 87.50 88 LEU A N 1
ATOM 705 C CA . LEU A 1 88 ? -1.730 -19.534 16.814 1.00 87.50 88 LEU A CA 1
ATOM 706 C C . LEU A 1 88 ? -2.165 -19.342 18.275 1.00 87.50 88 LEU A C 1
ATOM 708 O O . LEU A 1 88 ? -1.608 -19.963 19.171 1.00 87.50 88 LEU A O 1
ATOM 712 N N . ILE A 1 89 ? -3.114 -18.437 18.519 1.00 81.38 89 ILE A N 1
ATOM 713 C CA . ILE A 1 89 ? -3.667 -18.150 19.855 1.00 81.38 89 ILE A CA 1
ATOM 714 C C . ILE A 1 89 ? -4.724 -19.190 20.275 1.00 81.38 89 ILE A C 1
ATOM 716 O O . ILE A 1 89 ? -5.175 -19.178 21.420 1.00 81.38 89 ILE A O 1
ATOM 720 N N . LYS A 1 90 ? -5.111 -20.088 19.363 1.00 52.59 90 LYS A N 1
ATOM 721 C CA . LYS A 1 90 ? -6.023 -21.201 19.618 1.00 52.59 90 LYS A CA 1
ATOM 722 C C . LYS A 1 90 ? -5.251 -22.467 19.974 1.00 52.59 90 LYS A C 1
ATOM 724 O O . LYS A 1 90 ? -5.773 -23.213 20.829 1.00 52.59 90 LYS A O 1
#

Foldseek 3Di:
DPAPPDPVLVVVLLVVLLPLVVVLVVVCVVVVPCPVSCVSLVVSLVSLLVCLCPSRVPPPVCSVVNSVVSSVCSNCVVVVVVVVVVVVVD

Sequence (90 aa):
FGIKKDLPRFQQYTGYASVVLYVLFMVTSFLPGLFILWLLALYTIYLVHVGALYFMKVPKAKVTDFTAVASAIIILSPLLIRVLFSYLIK

Secondary structure (DSSP, 8-state):
------HHHHHHHHHHHHHHHHHHHHHHHH-TT-GGGGHHHHHHHHHHHHIIIIIS---HHHHHHHHHHHHHHHHHHHHHHHHHHHHHT-